Protein AF-A0A2K4WPY1-F1 (afdb_monomer)

Mean predicted aligned error: 7.3 Å

pLDDT: mean 81.31, std 15.06, range [42.75, 97.69]

Nearest PDB structures (foldseek):
  4uuu-assembly1_A  TM=8.973E-01  e=1.717E-01  Homo sapiens
  3tsd-assembly2_B  TM=6.754E-01  e=3.261E-01  Bacillus anthracis str. Ames
  3tsb-assembly1_A  TM=6.652E-01  e=6.195E-01  Bacillus anthracis str. Ames
  7rgd-assembly1_H  TM=5.853E-01  e=1.177E+00  Homo sapiens
  1yj7-assembly1_A  TM=2.614E-01  e=2.972E+00  Escherichia coli

Radius of gyration: 12.83 Å; Cα contacts (8 Å, |Δi|>4): 39; chains: 1; bounding box: 36×19×27 Å

Sequence (52 aa):
MYEFNRAWLPVLDAENVFLGEVTQESIAAYLSSGRSRGMKTSIVSPADQVAS

Solvent-accessible surface area (backbone atoms only — not comparable to full-atom values): 3473 Å² total; per-residue (Å²): 76,77,96,74,75,38,80,51,42,79,40,57,52,99,84,67,47,81,75,48,78,48,38,64,66,59,51,51,52,45,54,71,70,45,77,48,72,86,56,95,61,94,76,72,57,72,77,68,68,73,76,116

Foldseek 3Di:
DVVVPDQWDFDADPVRHTPDIDGLVNVVVCVVVCVCVPPPDPDDNPVNVVPD

Structure (mmCIF, N/CA/C/O backbone):
data_AF-A0A2K4WPY1-F1
#
_entry.id   AF-A0A2K4WPY1-F1
#
loop_
_atom_site.group_PDB
_atom_site.id
_atom_site.type_symbol
_atom_site.label_atom_id
_atom_site.label_alt_id
_atom_site.label_comp_id
_atom_site.label_asym_id
_atom_site.label_entity_id
_atom_site.label_seq_id
_atom_site.pdbx_PDB_ins_code
_atom_site.Cartn_x
_atom_site.Cartn_y
_atom_site.Cartn_z
_atom_site.occupancy
_atom_site.B_iso_or_equiv
_atom_site.auth_seq_id
_atom_site.auth_comp_id
_atom_site.auth_asym_id
_atom_site.auth_atom_id
_atom_site.pdbx_PDB_model_num
ATOM 1 N N . MET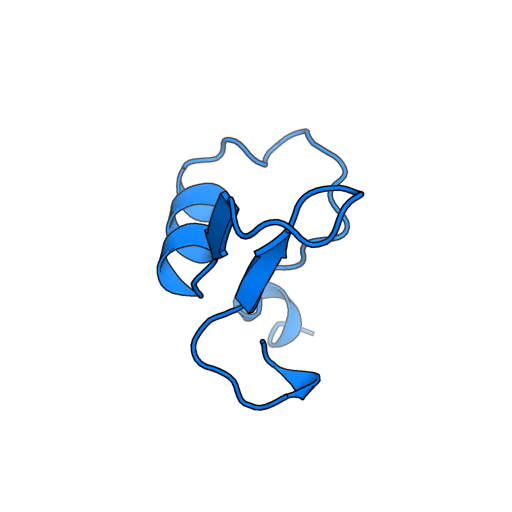 A 1 1 ? 5.405 2.468 4.676 1.00 80.62 1 MET A N 1
ATOM 2 C CA . MET A 1 1 ? 6.050 1.158 4.913 1.00 80.62 1 MET A CA 1
ATOM 3 C C . MET A 1 1 ? 7.496 1.333 5.349 1.00 80.62 1 MET A C 1
ATOM 5 O O . MET A 1 1 ? 7.791 0.959 6.474 1.00 80.62 1 MET A O 1
ATOM 9 N N . TYR A 1 2 ? 8.359 1.937 4.519 1.00 80.25 2 TYR A N 1
ATOM 10 C CA . TYR A 1 2 ? 9.808 2.039 4.769 1.00 80.25 2 TYR A CA 1
ATOM 11 C C . TYR A 1 2 ? 10.195 2.806 6.036 1.00 80.25 2 TYR A C 1
ATOM 13 O O . TYR A 1 2 ? 10.927 2.268 6.856 1.00 80.25 2 TYR A O 1
ATOM 21 N N . GLU A 1 3 ? 9.641 4.000 6.246 1.00 82.75 3 GLU A N 1
ATOM 22 C CA . GLU A 1 3 ? 9.926 4.817 7.440 1.00 82.75 3 GLU A CA 1
ATOM 23 C C . GLU A 1 3 ? 9.585 4.100 8.757 1.00 82.75 3 GLU A C 1
ATOM 25 O O . GLU A 1 3 ? 10.262 4.265 9.764 1.00 82.75 3 GLU A O 1
ATOM 30 N N . PHE A 1 4 ? 8.563 3.244 8.732 1.00 81.19 4 PHE A N 1
ATOM 31 C CA . PHE A 1 4 ? 8.057 2.550 9.915 1.00 81.19 4 PHE A CA 1
ATOM 32 C C . PHE A 1 4 ? 8.523 1.091 10.014 1.00 81.19 4 PHE A C 1
ATOM 34 O O . PHE A 1 4 ? 8.036 0.372 10.883 1.00 81.19 4 PHE A O 1
ATOM 41 N N . ASN A 1 5 ? 9.407 0.635 9.114 1.00 84.88 5 ASN A N 1
ATOM 42 C CA . ASN A 1 5 ? 9.831 -0.765 8.991 1.00 84.88 5 ASN A CA 1
ATOM 43 C C . ASN A 1 5 ? 8.649 -1.764 9.018 1.00 84.88 5 ASN A C 1
ATOM 45 O O . ASN A 1 5 ? 8.664 -2.765 9.734 1.00 84.88 5 ASN A O 1
ATOM 49 N N . ARG A 1 6 ? 7.576 -1.457 8.275 1.00 86.31 6 ARG A N 1
ATOM 50 C CA . ARG A 1 6 ? 6.363 -2.292 8.202 1.00 86.31 6 ARG A CA 1
ATOM 51 C C . ARG A 1 6 ? 6.242 -2.990 6.856 1.00 86.31 6 ARG A C 1
ATOM 53 O O . ARG A 1 6 ? 6.457 -2.355 5.825 1.00 86.31 6 ARG A O 1
ATOM 60 N N . ALA A 1 7 ? 5.800 -4.250 6.893 1.00 86.88 7 ALA A N 1
ATOM 61 C CA . ALA A 1 7 ? 5.527 -5.097 5.726 1.00 86.88 7 ALA A CA 1
ATOM 62 C C . ALA A 1 7 ? 4.208 -4.765 4.995 1.00 86.88 7 ALA A C 1
ATOM 64 O O . ALA A 1 7 ? 4.013 -5.194 3.863 1.00 86.88 7 ALA A O 1
ATOM 65 N N . TRP A 1 8 ? 3.349 -3.928 5.583 1.00 94.44 8 TRP A N 1
ATOM 66 C CA . TRP A 1 8 ? 2.132 -3.411 4.951 1.00 94.44 8 TRP A CA 1
ATOM 67 C C . TRP A 1 8 ? 1.664 -2.109 5.626 1.00 94.44 8 TRP A C 1
ATOM 69 O O . TR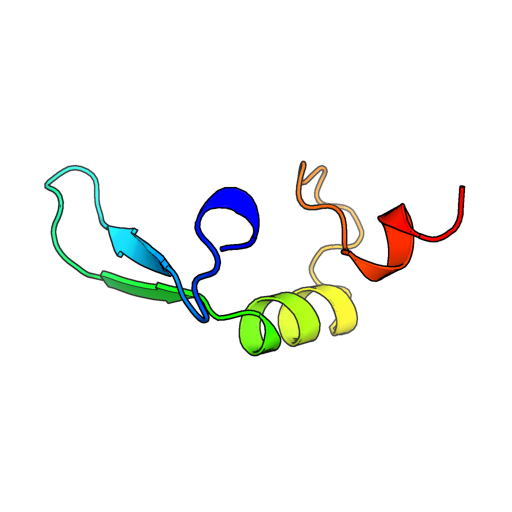P A 1 8 ? 2.165 -1.729 6.692 1.00 94.44 8 TRP A O 1
ATOM 79 N N . LEU A 1 9 ? 0.725 -1.402 4.994 1.00 94.38 9 LEU A N 1
ATOM 80 C CA . LEU A 1 9 ? 0.008 -0.255 5.563 1.00 94.38 9 LEU A CA 1
ATOM 81 C C . LEU A 1 9 ? -1.512 -0.420 5.400 1.00 94.38 9 LEU A C 1
ATOM 83 O O . LEU A 1 9 ? -1.942 -0.922 4.360 1.00 94.38 9 LEU A O 1
ATOM 87 N N . PRO A 1 10 ? -2.327 0.023 6.377 1.00 95.38 10 PRO A N 1
ATOM 88 C CA . PRO A 1 10 ? -3.775 0.042 6.226 1.00 95.38 10 PRO A CA 1
ATOM 89 C C . PRO A 1 10 ? -4.204 1.166 5.279 1.00 95.38 10 PRO A C 1
ATOM 91 O O . PRO A 1 10 ? -3.706 2.290 5.364 1.00 95.38 10 PRO A O 1
ATOM 94 N N . VAL A 1 11 ? -5.164 0.868 4.413 1.00 95.06 11 VAL A N 1
ATOM 95 C CA . VAL A 1 11 ? -5.949 1.864 3.690 1.00 95.06 11 VAL A CA 1
ATOM 96 C C . VAL A 1 11 ? -7.157 2.171 4.550 1.00 95.06 11 VAL A C 1
ATOM 98 O O . VAL A 1 11 ? -7.921 1.270 4.897 1.00 95.06 11 VAL A O 1
ATOM 101 N N . LEU A 1 12 ? -7.305 3.439 4.904 1.00 97.44 12 LEU A N 1
ATOM 102 C CA . LEU A 1 12 ? -8.432 3.929 5.675 1.00 97.44 12 LEU A CA 1
ATOM 103 C C . LEU A 1 12 ? -9.237 4.907 4.820 1.00 97.44 12 LEU A C 1
ATOM 105 O O . LEU A 1 12 ? -8.667 5.592 3.965 1.00 97.44 12 LEU A O 1
ATOM 109 N N . ASP A 1 13 ? -10.542 4.977 5.051 1.00 96.69 13 AS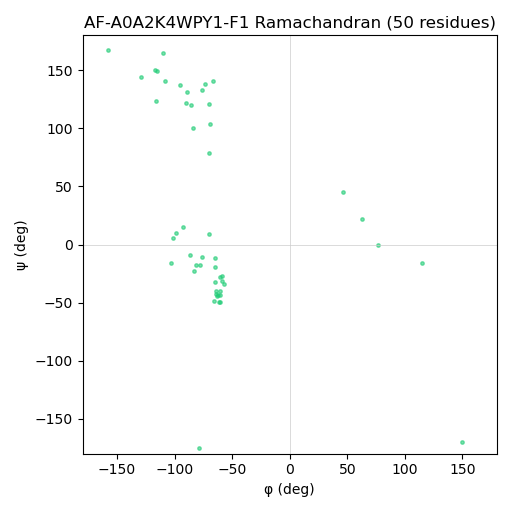P A N 1
ATOM 110 C CA . ASP A 1 13 ? -11.351 6.084 4.547 1.00 96.69 13 ASP A CA 1
ATOM 111 C C . ASP A 1 13 ? -11.197 7.348 5.416 1.00 96.69 13 ASP A C 1
ATOM 113 O O . ASP A 1 13 ? -10.389 7.406 6.348 1.00 96.69 13 ASP A O 1
ATOM 117 N N . ALA A 1 14 ? -11.976 8.386 5.102 1.00 97.25 14 ALA A N 1
ATOM 118 C CA . ALA A 1 14 ? -11.953 9.652 5.834 1.00 97.25 14 ALA A CA 1
ATOM 119 C C . ALA A 1 14 ? -12.420 9.533 7.300 1.00 97.25 14 ALA A C 1
ATOM 121 O O . ALA A 1 14 ? -12.108 10.405 8.109 1.00 97.25 14 ALA A O 1
ATOM 122 N N . GLU A 1 15 ? -13.138 8.466 7.651 1.00 97.69 15 GLU A N 1
ATOM 123 C CA . GLU A 1 15 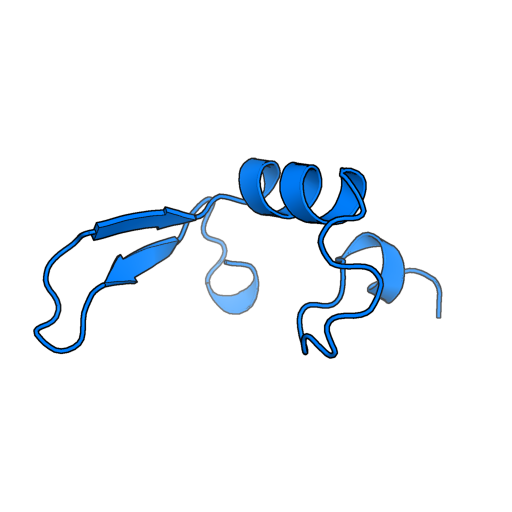? -13.663 8.187 8.991 1.00 97.69 15 GLU A CA 1
ATOM 124 C C . GLU A 1 15 ? -12.775 7.189 9.763 1.00 97.69 15 GLU A C 1
ATOM 126 O O . GLU A 1 15 ? -13.129 6.746 10.855 1.00 97.69 15 GLU A O 1
ATOM 131 N N . ASN A 1 16 ? -11.580 6.880 9.241 1.00 96.19 16 ASN A N 1
ATOM 132 C CA . ASN A 1 16 ? -10.651 5.860 9.743 1.00 96.19 16 ASN A CA 1
ATOM 133 C C . ASN A 1 16 ? -11.197 4.423 9.692 1.00 96.19 16 ASN A C 1
ATOM 135 O O . ASN A 1 16 ? -10.694 3.542 10.398 1.00 96.19 16 ASN A O 1
ATOM 139 N N . VAL A 1 17 ? -12.191 4.152 8.847 1.00 97.56 17 VAL A N 1
ATOM 140 C CA . VAL A 1 17 ? -12.672 2.790 8.616 1.00 97.56 17 VAL A CA 1
ATOM 141 C C . VAL A 1 17 ? -11.678 2.061 7.723 1.00 97.56 17 VAL A C 1
ATOM 143 O O . VAL A 1 17 ? -11.220 2.580 6.705 1.00 97.56 17 VAL A O 1
ATOM 146 N N . PHE A 1 18 ? -11.330 0.838 8.113 1.00 96.88 18 PHE A N 1
ATOM 147 C CA . PHE A 1 18 ? -10.402 0.001 7.366 1.00 96.88 18 PHE A CA 1
ATOM 148 C C . PHE A 1 18 ? -11.014 -0.482 6.047 1.00 96.88 18 PHE A C 1
ATOM 150 O O . PHE A 1 18 ? -12.026 -1.180 6.044 1.00 96.88 18 PHE A O 1
ATOM 157 N N . LEU A 1 19 ? -10.360 -0.147 4.935 1.00 97.50 19 LEU A N 1
ATOM 158 C CA . LEU A 1 19 ? -10.767 -0.525 3.580 1.00 97.50 19 LEU A CA 1
ATOM 159 C C . LEU A 1 19 ? -9.928 -1.665 2.989 1.00 97.50 19 LEU A C 1
ATOM 161 O O . LEU A 1 19 ? -10.323 -2.266 1.992 1.00 97.50 19 LEU A O 1
ATOM 165 N N . GLY A 1 20 ? -8.766 -1.957 3.573 1.00 96.56 20 GLY A N 1
ATOM 166 C CA . GLY A 1 20 ? -7.859 -2.995 3.093 1.00 96.56 20 GLY A CA 1
ATOM 167 C C . GLY A 1 20 ? -6.400 -2.680 3.394 1.00 96.56 20 GLY A C 1
ATOM 168 O O . GLY A 1 20 ? -6.080 -1.739 4.118 1.00 96.56 20 GLY A O 1
ATOM 169 N N . GLU A 1 21 ? -5.501 -3.467 2.820 1.00 95.31 21 GLU A N 1
ATOM 170 C CA . GLU A 1 21 ? -4.060 -3.324 3.005 1.00 95.31 21 GLU A CA 1
ATOM 171 C C . GLU A 1 21 ? -3.347 -2.985 1.698 1.00 95.31 21 GLU A C 1
ATOM 173 O O . GLU A 1 21 ? -3.761 -3.373 0.606 1.00 95.31 21 GLU A O 1
ATOM 178 N N . VAL A 1 22 ? -2.238 -2.264 1.829 1.00 94.38 22 VAL A N 1
ATOM 179 C CA . VAL A 1 22 ? -1.262 -2.061 0.762 1.00 94.38 22 VAL A CA 1
ATOM 180 C C . VAL A 1 22 ? 0.051 -2.690 1.201 1.00 94.38 22 VAL A C 1
ATOM 182 O O . VAL A 1 22 ? 0.603 -2.333 2.246 1.00 94.38 22 VAL A O 1
ATOM 185 N N . THR A 1 23 ? 0.556 -3.609 0.381 1.00 93.25 23 THR A N 1
ATOM 186 C CA . THR A 1 23 ? 1.841 -4.293 0.583 1.00 93.25 23 THR A CA 1
ATOM 187 C C . THR A 1 23 ? 2.873 -3.847 -0.452 1.00 93.25 23 THR A C 1
ATOM 189 O O . THR A 1 23 ? 2.526 -3.290 -1.499 1.00 93.25 23 THR A O 1
ATOM 192 N N . GLN A 1 24 ? 4.150 -4.137 -0.200 1.00 88.31 24 GLN A N 1
ATOM 193 C CA . GLN A 1 24 ? 5.230 -3.875 -1.157 1.00 88.31 24 GLN A CA 1
ATOM 194 C C . GLN A 1 24 ? 5.029 -4.635 -2.474 1.00 88.31 24 GLN A C 1
ATOM 196 O O . GLN A 1 24 ? 5.240 -4.072 -3.546 1.00 88.31 24 GLN A O 1
ATOM 201 N N . GLU A 1 25 ? 4.565 -5.881 -2.405 1.00 91.00 25 GLU A N 1
ATOM 202 C CA . GLU A 1 25 ? 4.303 -6.739 -3.561 1.00 91.00 25 GLU A CA 1
ATOM 203 C C . GLU A 1 25 ? 3.183 -6.159 -4.427 1.00 91.00 25 GLU A C 1
ATOM 205 O O . GLU A 1 25 ? 3.314 -6.103 -5.650 1.00 91.00 25 GLU A O 1
ATOM 210 N N . SER A 1 26 ? 2.107 -5.664 -3.803 1.00 90.94 26 SER A N 1
ATOM 211 C CA . SER A 1 26 ? 0.996 -5.032 -4.523 1.00 90.94 26 SER A CA 1
ATOM 212 C C . SER A 1 26 ? 1.435 -3.752 -5.251 1.00 90.94 26 SER A C 1
ATOM 214 O O . SER A 1 26 ? 1.066 -3.539 -6.410 1.00 90.94 26 SER A O 1
ATOM 216 N N . ILE A 1 27 ? 2.298 -2.943 -4.618 1.00 89.31 27 ILE A N 1
ATOM 217 C CA . ILE A 1 27 ? 2.886 -1.738 -5.218 1.00 89.31 27 ILE A CA 1
ATOM 218 C C . ILE A 1 27 ? 3.793 -2.133 -6.388 1.00 89.31 27 ILE A C 1
ATOM 220 O O . ILE A 1 27 ? 3.658 -1.588 -7.483 1.00 89.31 27 ILE A O 1
ATOM 224 N N . ALA A 1 28 ? 4.684 -3.106 -6.192 1.00 87.38 28 ALA A N 1
ATOM 225 C CA . ALA A 1 28 ? 5.595 -3.576 -7.230 1.00 87.38 28 ALA A CA 1
ATOM 226 C C . ALA A 1 28 ? 4.838 -4.133 -8.445 1.00 87.38 28 ALA A C 1
ATOM 228 O O . ALA A 1 28 ? 5.172 -3.800 -9.585 1.00 87.38 28 ALA A O 1
ATOM 229 N N . ALA A 1 29 ? 3.785 -4.921 -8.219 1.00 89.12 29 ALA A N 1
ATOM 230 C CA . ALA A 1 29 ? 2.926 -5.440 -9.277 1.00 89.12 29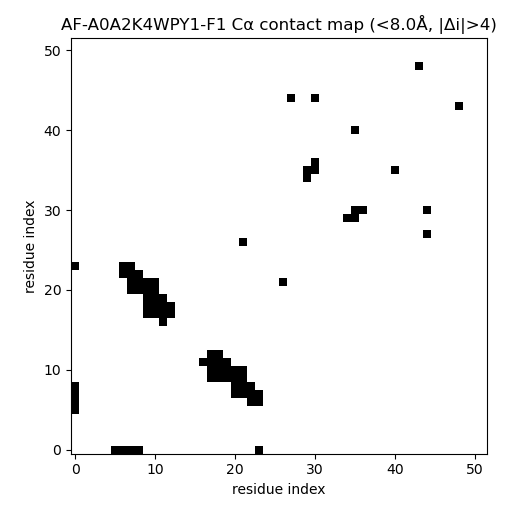 ALA A CA 1
ATOM 231 C C . ALA A 1 29 ? 2.218 -4.307 -10.039 1.00 89.12 29 ALA A C 1
ATOM 233 O O . ALA A 1 29 ? 2.188 -4.313 -11.274 1.00 89.12 29 ALA A O 1
ATOM 234 N N . TYR A 1 30 ? 1.699 -3.302 -9.326 1.00 88.38 30 TYR A N 1
ATOM 235 C CA . TYR A 1 30 ? 1.060 -2.138 -9.938 1.00 88.38 30 TYR A CA 1
ATOM 236 C C . TYR A 1 30 ? 2.029 -1.357 -10.835 1.00 88.38 30 TYR A C 1
ATOM 238 O O . TYR A 1 30 ? 1.715 -1.107 -12.002 1.00 88.38 30 TYR A O 1
ATOM 246 N N . LEU A 1 31 ? 3.225 -1.037 -10.332 1.00 85.38 31 LEU A N 1
ATOM 247 C CA . LEU A 1 31 ? 4.255 -0.313 -11.081 1.00 85.38 31 LEU A CA 1
ATOM 248 C C . LEU A 1 31 ? 4.742 -1.119 -12.296 1.00 85.38 31 LEU A C 1
ATOM 250 O O . LEU A 1 31 ? 4.807 -0.597 -13.413 1.00 85.38 31 LEU A O 1
ATOM 254 N N . SER A 1 32 ? 4.985 -2.418 -12.110 1.00 85.38 32 SER A N 1
ATOM 255 C CA . SER A 1 32 ? 5.438 -3.322 -13.178 1.00 85.38 32 SER A CA 1
ATOM 256 C C . SER A 1 32 ? 4.394 -3.493 -14.281 1.00 85.38 32 SER A C 1
ATOM 258 O O . SER A 1 32 ? 4.750 -3.596 -15.455 1.00 85.38 32 SER A O 1
ATOM 260 N N . SER A 1 33 ? 3.100 -3.443 -13.938 1.00 89.00 33 SER A N 1
ATOM 261 C CA . SER A 1 33 ? 2.008 -3.539 -14.916 1.00 89.00 33 SER A CA 1
ATOM 262 C C . SER A 1 33 ? 1.959 -2.370 -15.908 1.00 89.00 33 SER A C 1
ATOM 264 O O . SER A 1 33 ? 1.222 -2.423 -16.889 1.00 89.00 33 SER A O 1
ATOM 266 N N . GLY A 1 34 ? 2.724 -1.299 -15.667 1.00 84.88 34 GLY A N 1
ATOM 267 C CA . GLY A 1 34 ? 2.766 -0.119 -16.527 1.00 84.88 34 GLY A CA 1
ATOM 268 C C . GLY A 1 34 ? 1.560 0.807 -16.380 1.00 84.88 34 GLY A C 1
ATOM 269 O O . GLY A 1 34 ? 1.552 1.864 -17.001 1.00 84.88 34 GLY A O 1
ATOM 270 N N . ARG A 1 35 ? 0.588 0.474 -15.518 1.00 83.94 35 ARG A N 1
ATOM 271 C CA . ARG A 1 35 ? -0.577 1.324 -15.209 1.00 83.94 35 ARG A CA 1
ATOM 272 C C . ARG A 1 35 ? -0.190 2.693 -14.646 1.00 83.94 35 ARG A C 1
ATOM 274 O O . ARG A 1 35 ? -0.930 3.652 -14.818 1.00 83.94 35 ARG A O 1
ATOM 281 N N . SER A 1 36 ? 0.971 2.786 -13.999 1.00 82.00 36 SER A N 1
ATOM 282 C CA . SER A 1 36 ? 1.529 4.044 -13.502 1.00 82.00 36 SER A CA 1
ATOM 283 C C . SER A 1 36 ? 2.193 4.905 -14.588 1.00 82.00 36 SER A C 1
ATOM 285 O O . SER A 1 36 ? 2.387 6.099 -14.364 1.00 82.00 36 SER A O 1
ATOM 287 N N . ARG A 1 37 ? 2.539 4.360 -15.770 1.00 76.31 37 ARG A N 1
ATOM 288 C CA . ARG A 1 37 ? 3.238 5.107 -16.834 1.00 76.31 37 ARG A CA 1
ATOM 289 C C . ARG A 1 37 ? 2.297 6.153 -17.437 1.00 76.31 37 ARG A C 1
ATOM 291 O O . ARG A 1 37 ? 1.406 5.825 -18.210 1.00 76.31 37 ARG A O 1
ATOM 298 N N . GLY A 1 38 ? 2.501 7.417 -17.074 1.00 72.62 38 GLY A N 1
ATOM 299 C CA . GLY A 1 38 ? 1.687 8.561 -17.511 1.00 72.62 38 GLY A CA 1
ATOM 300 C C . GLY A 1 38 ? 0.913 9.231 -16.377 1.00 72.62 38 GLY A C 1
ATOM 301 O O . GLY A 1 38 ? 0.510 10.386 -16.507 1.00 72.62 38 GLY A O 1
ATOM 302 N N . MET A 1 39 ? 0.776 8.561 -15.232 1.00 69.94 39 MET A N 1
ATOM 303 C CA . MET A 1 39 ? 0.266 9.185 -14.020 1.00 69.94 39 MET A CA 1
ATOM 304 C C . MET A 1 39 ? 1.445 9.845 -13.298 1.00 69.94 39 MET A C 1
ATOM 306 O O . MET A 1 39 ? 2.410 9.176 -12.933 1.00 69.94 39 MET A O 1
ATOM 310 N N . LYS A 1 40 ? 1.398 11.169 -13.099 1.00 63.84 40 LYS A N 1
ATOM 311 C CA . LYS A 1 40 ? 2.370 11.879 -12.251 1.00 63.84 40 LYS A CA 1
ATOM 312 C C . LYS A 1 40 ? 2.118 11.494 -10.793 1.00 63.84 40 LYS A C 1
ATOM 314 O O . LYS A 1 40 ? 1.453 12.218 -10.061 1.00 63.84 40 LYS A O 1
ATOM 319 N N . THR A 1 41 ? 2.588 10.324 -10.38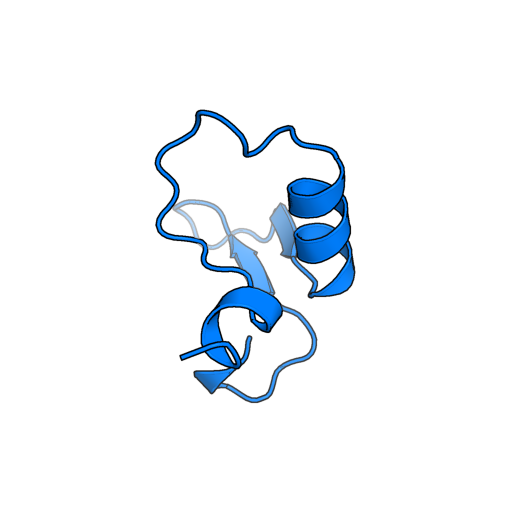6 1.00 64.56 41 THR A N 1
ATOM 320 C CA . THR A 1 41 ? 2.541 9.888 -8.991 1.00 64.56 41 THR A CA 1
ATOM 321 C C . THR A 1 41 ? 3.865 10.228 -8.326 1.00 64.56 41 THR A C 1
ATOM 323 O O . THR A 1 41 ? 4.913 9.945 -8.893 1.00 64.56 41 THR A O 1
ATOM 326 N N . SER A 1 42 ? 3.842 10.738 -7.093 1.00 64.75 42 SER A N 1
ATOM 327 C CA . SER A 1 42 ? 5.053 10.875 -6.259 1.00 64.75 42 SER A CA 1
ATOM 328 C C . SER A 1 42 ? 5.603 9.519 -5.771 1.00 64.75 42 SER A C 1
ATOM 330 O O . SER A 1 42 ? 6.461 9.469 -4.891 1.00 64.75 42 SER A O 1
ATOM 332 N N . ILE A 1 43 ? 5.071 8.410 -6.290 1.00 65.00 43 ILE A N 1
ATOM 333 C CA . ILE A 1 43 ? 5.441 7.052 -5.914 1.00 65.00 43 ILE A CA 1
ATOM 334 C C . ILE A 1 43 ? 6.674 6.690 -6.735 1.00 65.00 43 ILE A C 1
ATOM 336 O O . ILE A 1 43 ? 6.574 6.383 -7.920 1.00 65.00 43 ILE A O 1
ATOM 340 N N . VAL A 1 44 ? 7.83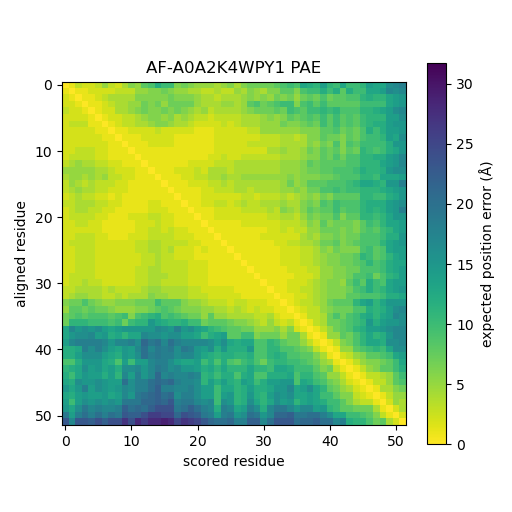5 6.782 -6.098 1.00 60.72 44 VAL A N 1
ATOM 341 C CA . VAL A 1 44 ? 9.120 6.373 -6.669 1.00 60.72 44 VAL A CA 1
ATOM 342 C C . VAL A 1 44 ? 9.332 4.902 -6.322 1.00 60.72 44 VAL A C 1
ATOM 344 O O . VAL A 1 44 ? 9.151 4.520 -5.161 1.00 60.72 44 VAL A O 1
ATOM 347 N N . SER A 1 45 ? 9.688 4.058 -7.293 1.00 59.50 45 SER A N 1
ATOM 348 C CA . SER A 1 45 ? 10.057 2.676 -6.973 1.00 59.50 45 SER A CA 1
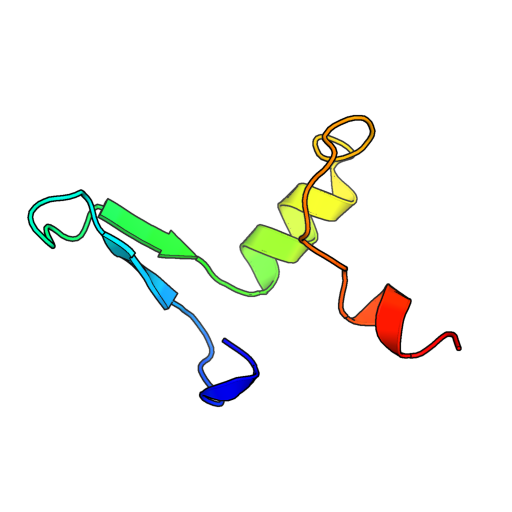ATOM 349 C C . SER A 1 45 ? 11.361 2.692 -6.164 1.00 59.50 45 SER A C 1
ATOM 351 O O . SER A 1 45 ? 12.272 3.444 -6.508 1.00 59.50 45 SER A O 1
ATOM 353 N N . PRO A 1 46 ? 11.531 1.838 -5.142 1.00 55.81 46 PRO A N 1
ATOM 354 C CA . PRO A 1 46 ? 12.796 1.735 -4.410 1.00 55.81 46 PRO A CA 1
ATOM 355 C C . PRO A 1 46 ? 13.983 1.394 -5.321 1.00 55.81 46 PRO A C 1
ATOM 357 O O . PRO A 1 46 ? 15.083 1.885 -5.104 1.00 55.81 46 PRO A O 1
ATOM 360 N N . ALA A 1 47 ? 13.751 0.599 -6.372 1.00 55.72 47 ALA A N 1
ATOM 361 C CA . ALA A 1 47 ? 14.761 0.284 -7.383 1.00 55.72 47 ALA A CA 1
ATOM 362 C C . ALA A 1 47 ? 15.274 1.532 -8.128 1.00 55.72 47 ALA A C 1
ATOM 364 O O . ALA A 1 47 ? 16.433 1.560 -8.530 1.00 55.72 47 ALA A O 1
ATOM 365 N N . ASP A 1 48 ? 14.447 2.574 -8.245 1.00 57.78 48 ASP A N 1
ATOM 366 C CA . ASP A 1 48 ? 14.814 3.835 -8.891 1.00 57.78 48 ASP A CA 1
ATOM 367 C C . ASP A 1 48 ? 15.602 4.763 -7.943 1.00 57.78 48 ASP A C 1
ATOM 369 O O . ASP A 1 48 ? 16.279 5.673 -8.409 1.00 57.78 48 ASP A O 1
ATOM 373 N N . GLN A 1 49 ? 15.558 4.541 -6.618 1.00 56.44 49 GLN A N 1
ATOM 374 C CA . GLN A 1 49 ? 16.322 5.337 -5.642 1.00 56.44 49 GLN A CA 1
ATOM 375 C C . GLN A 1 49 ? 17.779 4.880 -5.473 1.00 56.44 49 GLN A C 1
ATOM 377 O O . GLN A 1 49 ? 18.611 5.673 -5.044 1.00 56.44 49 GLN A O 1
ATOM 382 N N . VAL A 1 50 ? 18.102 3.624 -5.796 1.00 56.69 50 VAL A N 1
ATOM 383 C CA . VAL A 1 50 ? 19.464 3.066 -5.639 1.00 56.69 50 VAL A CA 1
ATOM 384 C C . VAL A 1 50 ? 20.351 3.352 -6.865 1.00 56.69 50 VAL A C 1
ATOM 386 O O . VAL A 1 50 ? 21.553 3.117 -6.830 1.00 56.69 50 VAL A O 1
ATOM 389 N N . ALA A 1 51 ? 19.779 3.872 -7.955 1.00 52.00 51 ALA A N 1
ATOM 390 C CA . ALA A 1 51 ? 20.473 4.098 -9.225 1.00 52.00 51 ALA A CA 1
ATOM 391 C C . ALA A 1 51 ? 21.087 5.510 -9.396 1.00 52.00 51 ALA A C 1
ATOM 393 O O . ALA A 1 51 ? 21.431 5.872 -10.523 1.00 52.00 51 ALA A O 1
ATOM 394 N N . SER A 1 52 ? 21.231 6.299 -8.322 1.00 42.75 52 SER A N 1
ATOM 395 C CA . SER A 1 52 ? 21.828 7.651 -8.349 1.00 42.75 52 SER A CA 1
ATOM 396 C C . SER A 1 52 ? 23.179 7.732 -7.655 1.00 42.75 52 SER A C 1
ATOM 398 O O . SER A 1 52 ? 23.319 7.142 -6.563 1.00 42.75 52 SER A O 1
#

Secondary structure (DSSP, 8-state):
-TTTT-SEEEEE-TT--EEEEEEHHHHHHHHHTTTTTTS--S---H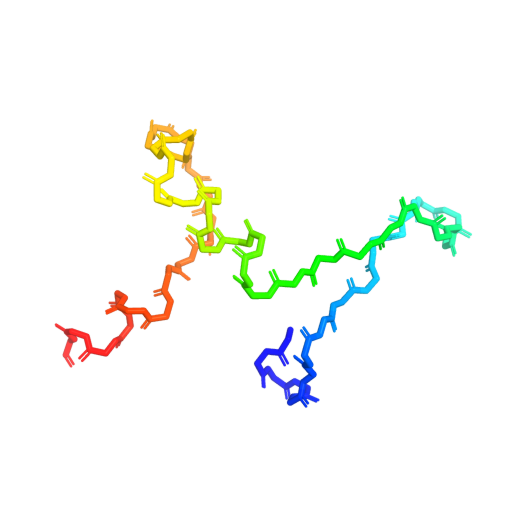HHHTT-

Organism: Pseudomonas syringae (NCBI:txid317)